Protein AF-A0A352W5D6-F1 (afdb_monomer_lite)

pLDDT: mean 84.97, std 11.1, range [50.12, 94.38]

Secondary structure (DSSP, 8-state):
-HHHHHHHHHTTTTSS-HHHHHHHHHHHHHHHHIIIIIHHHHHHHHHHHHHHHSS-S-SSSSS--

Sequence (65 aa):
AVVILGGTFATLIPSGVTLLIELAVTVIAGLLVVCFIMLPVFLPATIRLMSKLAKPRFKSDITTD

Structure (mmCIF, N/CA/C/O backbone):
data_AF-A0A352W5D6-F1
#
_entry.id   AF-A0A352W5D6-F1
#
loop_
_atom_site.group_PDB
_atom_site.id
_atom_site.type_symbol
_atom_site.label_atom_id
_atom_site.label_alt_id
_atom_site.label_comp_id
_atom_site.label_asym_id
_atom_site.label_entity_id
_atom_site.label_seq_id
_atom_site.pdbx_PDB_ins_code
_atom_site.Cartn_x
_atom_site.Cartn_y
_atom_site.Cartn_z
_atom_site.occupancy
_atom_site.B_iso_or_equiv
_atom_site.auth_seq_id
_atom_site.auth_comp_id
_atom_site.auth_asym_id
_atom_site.auth_atom_id
_atom_site.pdbx_PDB_model_num
ATOM 1 N N . ALA A 1 1 ? 1.752 6.461 1.986 1.00 76.12 1 ALA A N 1
ATOM 2 C CA . ALA A 1 1 ? 2.319 5.184 1.498 1.00 76.12 1 ALA A CA 1
ATOM 3 C C . ALA A 1 1 ? 2.105 4.994 -0.006 1.00 76.12 1 ALA A C 1
ATOM 5 O O . ALA A 1 1 ? 3.092 4.828 -0.707 1.00 76.12 1 ALA A O 1
ATOM 6 N N . VAL A 1 2 ? 0.864 5.098 -0.506 1.00 85.94 2 VAL A N 1
ATOM 7 C CA . VAL A 1 2 ? 0.522 4.937 -1.940 1.00 85.94 2 VAL A CA 1
ATOM 8 C C . VAL A 1 2 ? 1.360 5.788 -2.881 1.00 85.94 2 VAL A C 1
ATOM 10 O O . VAL A 1 2 ? 1.868 5.265 -3.858 1.00 85.94 2 VAL A O 1
ATOM 13 N N . VAL A 1 3 ? 1.549 7.070 -2.574 1.00 87.81 3 VAL A N 1
ATOM 14 C CA . VAL A 1 3 ? 2.264 7.986 -3.475 1.00 87.81 3 VAL A CA 1
ATOM 15 C C . VAL A 1 3 ? 3.742 7.604 -3.632 1.00 87.81 3 VAL A C 1
ATOM 17 O O . VAL A 1 3 ? 4.250 7.568 -4.745 1.00 87.81 3 VAL A O 1
ATOM 20 N N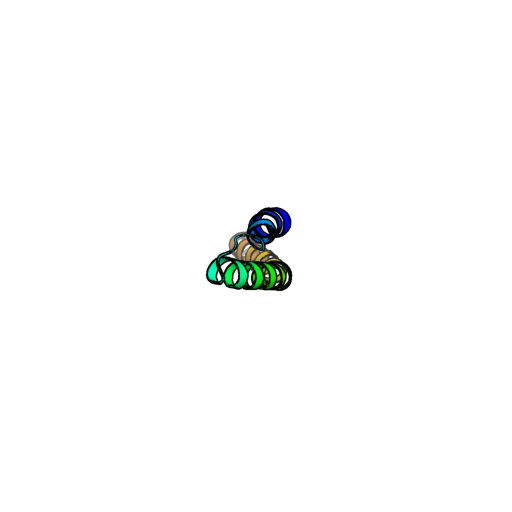 . ILE A 1 4 ? 4.420 7.264 -2.531 1.00 91.75 4 ILE A N 1
ATOM 21 C CA . ILE A 1 4 ? 5.853 6.927 -2.536 1.00 91.75 4 ILE A CA 1
ATOM 22 C C . ILE A 1 4 ? 6.083 5.557 -3.190 1.00 91.75 4 ILE A C 1
ATOM 24 O O . ILE A 1 4 ? 6.847 5.449 -4.140 1.00 91.75 4 ILE A O 1
ATOM 28 N N . LEU A 1 5 ? 5.397 4.509 -2.715 1.00 90.62 5 LEU A N 1
ATOM 29 C CA . LEU A 1 5 ? 5.547 3.157 -3.262 1.00 90.62 5 LEU A CA 1
ATOM 30 C C . LEU A 1 5 ? 5.022 3.084 -4.700 1.00 90.62 5 LEU A C 1
ATOM 32 O O . LEU A 1 5 ? 5.708 2.565 -5.568 1.00 90.62 5 LEU A O 1
ATOM 36 N N . GLY A 1 6 ? 3.856 3.665 -4.985 1.00 91.44 6 GLY A N 1
ATOM 37 C CA . GLY A 1 6 ? 3.294 3.700 -6.334 1.00 91.44 6 GLY A CA 1
ATOM 38 C C . GLY A 1 6 ? 4.206 4.401 -7.341 1.00 91.44 6 GLY A C 1
ATOM 39 O O . GLY A 1 6 ? 4.383 3.885 -8.436 1.00 91.44 6 GLY A O 1
ATOM 40 N N . GLY A 1 7 ? 4.847 5.515 -6.965 1.00 90.69 7 GLY A N 1
ATOM 41 C CA . GLY A 1 7 ? 5.813 6.212 -7.823 1.00 90.69 7 GLY A CA 1
ATOM 42 C C . GLY A 1 7 ? 7.065 5.381 -8.124 1.00 90.69 7 GLY A C 1
ATOM 43 O O . GLY A 1 7 ? 7.484 5.301 -9.276 1.00 90.69 7 GLY A O 1
ATOM 44 N N . THR A 1 8 ? 7.621 4.704 -7.115 1.00 91.69 8 THR A N 1
ATOM 45 C CA . THR A 1 8 ? 8.791 3.825 -7.287 1.00 91.69 8 THR A CA 1
ATOM 46 C C . THR A 1 8 ? 8.460 2.556 -8.075 1.00 91.69 8 THR A C 1
ATOM 48 O O . THR A 1 8 ? 9.290 2.078 -8.835 1.00 91.69 8 THR A O 1
ATOM 51 N N . PHE A 1 9 ? 7.252 2.004 -7.937 1.00 89.88 9 PHE A N 1
ATOM 52 C CA . PHE A 1 9 ? 6.815 0.860 -8.743 1.00 89.88 9 PHE A CA 1
ATOM 53 C C . PHE A 1 9 ? 6.411 1.272 -10.167 1.00 89.88 9 PHE A C 1
ATOM 55 O O . PHE A 1 9 ? 6.625 0.505 -11.102 1.00 89.88 9 PHE A O 1
ATOM 62 N N . ALA A 1 10 ? 5.908 2.492 -10.375 1.00 89.69 10 ALA A N 1
ATOM 63 C CA . ALA A 1 10 ? 5.581 3.006 -11.706 1.00 89.69 10 ALA A CA 1
ATOM 64 C C . ALA A 1 10 ? 6.823 3.149 -12.602 1.00 89.69 10 ALA A C 1
ATOM 66 O O . ALA A 1 10 ? 6.733 2.961 -13.814 1.00 89.69 10 ALA A O 1
ATOM 67 N N . THR A 1 11 ? 7.999 3.413 -12.024 1.00 90.62 11 THR A N 1
ATOM 68 C CA . THR A 1 11 ? 9.261 3.467 -12.782 1.00 90.62 11 THR A CA 1
ATOM 69 C C . THR A 1 11 ? 9.785 2.083 -13.177 1.00 90.62 11 THR A C 1
ATOM 71 O O . THR A 1 11 ? 10.654 1.998 -14.041 1.00 90.62 11 THR A O 1
ATOM 74 N N . LEU A 1 12 ? 9.244 0.996 -12.608 1.00 89.44 12 LEU A N 1
ATOM 75 C CA . LEU A 1 12 ? 9.553 -0.380 -13.016 1.00 89.44 12 LEU A CA 1
ATOM 76 C C . LEU A 1 12 ? 8.763 -0.814 -14.255 1.00 89.44 12 LEU A C 1
ATOM 78 O O . LEU A 1 12 ? 9.100 -1.821 -14.871 1.00 89.44 12 LEU A O 1
ATOM 82 N N . ILE A 1 13 ? 7.744 -0.053 -14.662 1.00 87.56 13 ILE A N 1
ATOM 83 C CA . ILE A 1 13 ? 6.984 -0.338 -15.881 1.00 87.56 13 ILE A CA 1
ATOM 84 C C . ILE A 1 13 ? 7.898 -0.389 -17.127 1.00 87.56 13 ILE A C 1
ATOM 86 O O . ILE A 1 13 ? 7.796 -1.329 -17.905 1.00 87.56 13 ILE A O 1
ATOM 90 N N . PRO A 1 14 ? 8.870 0.515 -17.323 1.00 85.69 14 PRO A N 1
ATOM 91 C CA . PRO A 1 14 ? 9.836 0.404 -18.421 1.00 85.69 14 PRO A CA 1
ATOM 92 C C . PRO A 1 14 ? 11.000 -0.592 -18.200 1.00 85.69 14 PRO A C 1
ATOM 94 O O . PRO A 1 14 ? 11.966 -0.538 -18.957 1.00 85.69 14 PRO A O 1
ATOM 97 N N . SER A 1 15 ? 10.983 -1.496 -17.206 1.00 83.56 15 SER A N 1
ATOM 98 C CA . SER A 1 15 ? 12.197 -2.253 -16.823 1.00 83.56 15 SER A CA 1
ATOM 99 C C . SER A 1 15 ? 12.654 -3.347 -17.803 1.00 83.56 15 SER A C 1
ATOM 101 O O . SER A 1 15 ? 13.677 -3.982 -17.553 1.00 83.56 15 SER A O 1
ATOM 103 N N . GLY A 1 16 ? 11.892 -3.643 -18.86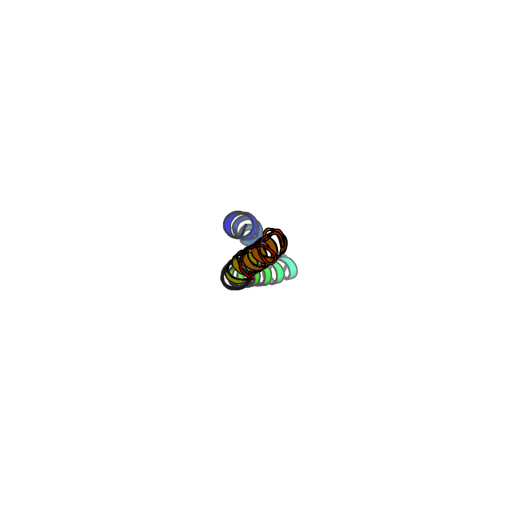1 1.00 83.69 16 GLY A N 1
ATOM 104 C CA . GLY A 1 16 ? 12.219 -4.698 -19.832 1.00 83.69 16 GLY A CA 1
ATOM 105 C C . GLY A 1 16 ? 12.092 -6.137 -19.306 1.00 83.69 16 GLY A C 1
ATOM 106 O O . GLY A 1 16 ? 12.403 -7.076 -20.033 1.00 83.69 16 GLY A O 1
ATOM 107 N N . VAL A 1 17 ? 11.611 -6.327 -18.070 1.00 91.44 17 VAL A N 1
ATOM 108 C CA . VAL A 1 17 ? 11.395 -7.643 -17.450 1.00 91.44 17 VAL A CA 1
ATOM 109 C C . VAL A 1 17 ? 9.901 -7.820 -17.187 1.00 91.44 17 VAL A C 1
ATOM 111 O O . VAL A 1 17 ? 9.308 -7.069 -16.415 1.00 91.44 17 VAL A O 1
ATOM 114 N N . THR A 1 18 ? 9.285 -8.829 -17.803 1.00 91.44 18 THR A N 1
ATOM 115 C CA . THR A 1 18 ? 7.837 -9.100 -17.712 1.00 91.44 18 THR A CA 1
ATOM 116 C C . THR A 1 18 ? 7.358 -9.295 -16.279 1.00 91.44 18 THR A C 1
ATOM 118 O O . THR A 1 18 ? 6.312 -8.780 -15.904 1.00 91.44 18 THR A O 1
ATOM 121 N N . LEU A 1 19 ? 8.149 -9.955 -15.434 1.00 93.69 19 LEU A N 1
ATOM 122 C CA . LEU A 1 19 ? 7.771 -10.154 -14.036 1.00 93.69 19 LEU A CA 1
ATOM 123 C C . LEU A 1 19 ? 7.681 -8.828 -13.260 1.00 93.69 19 LEU A C 1
ATOM 125 O O . LEU A 1 19 ? 6.779 -8.651 -12.448 1.00 93.69 19 LEU A O 1
ATOM 129 N N . LEU A 1 20 ? 8.587 -7.877 -13.522 1.00 92.94 20 LEU A N 1
ATOM 130 C CA . LEU A 1 20 ? 8.584 -6.573 -12.849 1.00 92.94 20 LEU A CA 1
ATOM 131 C C . LEU A 1 20 ? 7.356 -5.749 -13.228 1.00 92.94 20 LEU A C 1
ATOM 133 O O . LEU A 1 20 ? 6.796 -5.082 -12.360 1.00 92.94 20 LEU A O 1
ATOM 137 N N . ILE A 1 21 ? 6.913 -5.820 -14.486 1.00 92.06 21 ILE A N 1
ATOM 138 C CA . ILE A 1 21 ? 5.727 -5.087 -14.940 1.00 92.06 21 ILE A CA 1
ATOM 139 C C . ILE A 1 21 ? 4.455 -5.634 -14.299 1.00 92.06 21 ILE A C 1
ATOM 141 O O . ILE A 1 21 ? 3.617 -4.870 -13.821 1.00 92.06 21 ILE A O 1
ATOM 145 N N . GLU A 1 22 ? 4.340 -6.958 -14.237 1.00 93.50 22 GLU A N 1
ATOM 146 C CA . GLU A 1 22 ? 3.176 -7.641 -13.686 1.00 93.50 22 GLU A CA 1
ATOM 147 C C . GLU A 1 22 ? 3.068 -7.395 -12.182 1.00 93.50 22 GLU A C 1
ATOM 149 O O . GLU A 1 22 ? 2.000 -7.045 -11.669 1.00 93.50 22 GLU A O 1
ATOM 154 N N . LEU A 1 23 ? 4.204 -7.462 -11.485 1.00 93.31 23 LEU A N 1
ATOM 155 C CA . LEU A 1 23 ? 4.272 -7.131 -10.070 1.00 93.31 23 LEU A CA 1
ATOM 156 C C . LEU A 1 23 ? 3.972 -5.640 -9.835 1.00 93.31 23 LEU A C 1
ATOM 158 O O . LEU A 1 23 ? 3.187 -5.320 -8.945 1.00 93.31 23 LEU A O 1
ATOM 162 N N . ALA A 1 24 ? 4.537 -4.727 -10.635 1.00 93.12 24 ALA A N 1
ATOM 163 C CA . ALA A 1 24 ? 4.311 -3.287 -10.498 1.00 93.12 24 ALA A CA 1
ATOM 164 C C . ALA A 1 24 ? 2.829 -2.922 -10.630 1.00 93.12 24 ALA A C 1
ATOM 166 O O . ALA A 1 24 ? 2.292 -2.217 -9.775 1.00 93.12 24 ALA A O 1
ATOM 167 N N . VAL A 1 25 ? 2.144 -3.445 -11.649 1.00 92.44 25 VAL A N 1
ATOM 168 C CA . VAL A 1 25 ? 0.708 -3.205 -11.854 1.00 92.44 25 VAL A CA 1
ATOM 169 C C . VAL A 1 25 ? -0.118 -3.816 -10.720 1.00 92.44 25 VAL A C 1
ATOM 171 O O . VAL A 1 25 ? -1.001 -3.148 -10.178 1.00 92.44 25 VAL A O 1
ATOM 174 N N . THR A 1 26 ? 0.202 -5.043 -10.303 1.00 94.38 26 THR A N 1
ATOM 175 C CA . THR A 1 26 ? -0.490 -5.724 -9.197 1.00 94.38 26 THR A CA 1
ATOM 176 C C . THR A 1 26 ? -0.337 -4.961 -7.881 1.00 94.38 26 THR A C 1
ATOM 178 O O . THR A 1 26 ? -1.309 -4.776 -7.149 1.00 94.38 26 THR A O 1
ATOM 181 N N . VAL A 1 27 ? 0.864 -4.462 -7.586 1.00 92.94 27 VAL A N 1
ATOM 182 C CA . VAL A 1 27 ? 1.158 -3.668 -6.387 1.00 92.94 27 VAL A CA 1
ATOM 183 C C . VAL A 1 27 ? 0.468 -2.313 -6.447 1.00 92.94 27 VAL A C 1
ATOM 185 O O . VAL A 1 27 ? -0.164 -1.934 -5.468 1.00 92.94 27 VAL A O 1
ATOM 188 N N . ILE A 1 28 ? 0.510 -1.595 -7.573 1.00 92.88 28 ILE A N 1
ATOM 189 C CA . ILE A 1 28 ? -0.187 -0.306 -7.716 1.00 92.88 28 ILE A CA 1
ATOM 190 C C . ILE A 1 28 ? -1.698 -0.486 -7.502 1.00 92.88 28 ILE A C 1
ATOM 192 O O . ILE A 1 28 ? -2.291 0.240 -6.700 1.00 92.88 28 ILE A O 1
ATOM 196 N N . ALA A 1 29 ? -2.313 -1.486 -8.142 1.00 93.75 29 ALA A N 1
ATOM 197 C CA . ALA A 1 29 ? -3.728 -1.803 -7.953 1.00 93.75 29 ALA A CA 1
ATOM 198 C C . ALA A 1 29 ? -4.035 -2.214 -6.501 1.00 93.75 29 ALA A C 1
ATOM 200 O O . ALA A 1 29 ? -4.975 -1.702 -5.887 1.00 93.75 29 ALA A O 1
ATOM 201 N N . GLY A 1 30 ? -3.202 -3.077 -5.916 1.00 93.50 30 GLY A N 1
ATOM 202 C CA . GLY A 1 30 ? -3.315 -3.507 -4.525 1.00 93.50 30 GLY A CA 1
ATOM 203 C C . GLY A 1 30 ? -3.190 -2.348 -3.536 1.00 93.50 30 GLY A C 1
ATOM 204 O O . GLY A 1 30 ? -3.961 -2.279 -2.585 1.00 93.50 30 GLY A O 1
ATOM 205 N N . LEU A 1 31 ? -2.289 -1.391 -3.767 1.00 92.88 31 LEU A N 1
ATOM 206 C CA . LEU A 1 31 ? -2.126 -0.218 -2.908 1.00 92.88 31 LEU A CA 1
ATOM 207 C C . LEU A 1 31 ? -3.324 0.727 -2.966 1.00 92.88 31 LEU A C 1
ATOM 209 O O . LEU A 1 31 ? -3.684 1.283 -1.926 1.00 92.88 31 LEU A O 1
ATOM 213 N N . LEU A 1 32 ? -3.951 0.902 -4.133 1.00 91.44 32 LEU A N 1
ATOM 214 C CA . LEU A 1 32 ? -5.197 1.663 -4.232 1.00 91.44 32 LEU A CA 1
ATOM 215 C C . LEU A 1 32 ? -6.289 1.009 -3.382 1.00 91.44 32 LEU A C 1
ATOM 217 O O . LEU A 1 32 ? -6.892 1.680 -2.547 1.00 91.44 32 LEU A O 1
ATOM 221 N N . VAL A 1 33 ? -6.470 -0.307 -3.508 1.00 92.88 33 VAL A N 1
ATOM 222 C CA . VAL A 1 33 ? -7.445 -1.064 -2.708 1.00 92.88 33 VAL A CA 1
ATOM 223 C C . VAL A 1 33 ? -7.111 -0.998 -1.215 1.00 92.88 33 VAL A C 1
ATOM 225 O O . VAL A 1 33 ? -7.967 -0.647 -0.409 1.00 92.88 33 VAL A O 1
ATOM 228 N N . VAL A 1 34 ? -5.864 -1.255 -0.818 1.00 92.19 34 VAL A N 1
ATOM 229 C CA . VAL A 1 34 ? -5.429 -1.221 0.588 1.00 92.19 34 VAL A CA 1
ATOM 230 C C . VAL A 1 34 ? -5.623 0.168 1.191 1.00 92.19 34 VAL A C 1
ATOM 232 O O . VAL A 1 34 ? -6.135 0.300 2.301 1.00 92.19 34 VAL A O 1
ATOM 235 N N . CYS A 1 35 ? -5.259 1.231 0.479 1.00 90.62 35 CYS A N 1
ATOM 236 C CA . CYS A 1 35 ? -5.385 2.577 1.023 1.00 90.62 35 CYS A CA 1
ATOM 237 C C . CYS A 1 35 ? -6.841 3.042 1.104 1.00 90.62 35 CYS A C 1
ATOM 239 O O . CYS A 1 35 ? -7.173 3.814 2.000 1.00 90.62 35 CYS A O 1
ATOM 241 N N . PHE A 1 36 ? -7.705 2.572 0.202 1.00 89.31 36 PHE A N 1
ATOM 242 C CA . PHE A 1 36 ? -9.107 2.981 0.170 1.00 89.31 36 PHE A CA 1
ATOM 243 C C . PHE A 1 36 ? -10.025 2.108 1.032 1.00 89.31 36 PHE A C 1
ATOM 245 O O . PHE A 1 36 ? -11.059 2.587 1.476 1.00 89.31 36 PHE A O 1
ATOM 252 N N . ILE A 1 37 ? -9.670 0.849 1.295 1.00 92.12 37 ILE A N 1
ATOM 253 C CA . ILE A 1 37 ? -10.484 -0.087 2.092 1.00 92.12 37 ILE A CA 1
ATOM 254 C C . ILE A 1 37 ? -9.844 -0.386 3.440 1.00 92.12 37 ILE A C 1
ATOM 256 O O . ILE A 1 37 ? -10.505 -0.307 4.472 1.00 92.12 37 ILE A O 1
ATOM 260 N N . MET A 1 38 ? -8.552 -0.702 3.461 1.00 89.19 38 MET A N 1
ATOM 261 C CA . MET A 1 38 ? -7.897 -1.129 4.693 1.00 89.19 38 MET A CA 1
ATOM 262 C C . MET A 1 38 ? -7.659 0.054 5.628 1.00 89.19 38 MET A C 1
ATOM 264 O O . MET A 1 38 ? -7.971 -0.052 6.806 1.00 89.19 38 MET A O 1
ATOM 268 N N . LEU A 1 39 ? -7.195 1.206 5.128 1.00 90.75 39 LEU A N 1
ATOM 269 C CA . LEU A 1 39 ? -6.968 2.402 5.953 1.00 90.75 39 LEU A CA 1
ATOM 270 C C . LEU A 1 39 ? -8.232 2.892 6.698 1.00 90.75 39 LEU A C 1
ATOM 272 O O . LEU A 1 39 ? -8.155 3.044 7.922 1.00 90.75 39 LEU A O 1
ATOM 276 N N . PRO A 1 40 ? -9.396 3.108 6.044 1.00 86.94 40 PRO A N 1
ATOM 277 C CA . PRO A 1 40 ? -10.593 3.564 6.746 1.00 86.94 40 PRO A CA 1
ATOM 278 C C . PRO A 1 40 ? -11.212 2.502 7.649 1.00 86.94 40 PRO A C 1
ATOM 280 O O . PRO A 1 40 ? -12.067 2.856 8.445 1.00 86.94 40 PRO A O 1
ATOM 283 N N . VAL A 1 41 ? -10.810 1.232 7.561 1.00 92.19 41 VAL A N 1
ATOM 284 C CA . VAL A 1 41 ? -11.235 0.173 8.493 1.00 92.19 41 VAL A CA 1
ATOM 285 C C . VAL A 1 41 ? -10.254 0.036 9.659 1.00 92.19 41 VAL A C 1
ATOM 287 O O . VAL A 1 41 ? -10.660 -0.113 10.811 1.00 92.19 41 VAL A O 1
ATOM 290 N N . PHE A 1 42 ? -8.957 0.151 9.392 1.00 89.62 42 PHE A N 1
ATOM 291 C CA . PHE A 1 42 ? -7.899 -0.007 10.385 1.00 89.62 42 PHE A CA 1
ATOM 292 C C . PHE A 1 42 ? -7.871 1.155 11.383 1.00 89.62 42 PHE A C 1
ATOM 294 O O . PHE A 1 42 ? -7.684 0.948 12.586 1.00 89.62 42 PHE A O 1
ATOM 301 N N . LEU A 1 43 ? -8.124 2.377 10.904 1.00 92.50 43 LEU A N 1
ATOM 302 C CA . LEU A 1 43 ? -8.191 3.571 11.742 1.00 92.50 43 LEU A CA 1
ATOM 303 C C . LEU A 1 43 ? -9.329 3.501 12.790 1.00 92.50 43 LEU A C 1
ATOM 305 O O . LEU A 1 43 ? -9.031 3.612 13.982 1.00 92.50 43 LEU A O 1
ATOM 309 N N . PRO A 1 44 ? -10.606 3.231 12.440 1.00 88.56 44 PRO A N 1
ATOM 310 C CA . PRO A 1 44 ? -11.669 3.088 13.432 1.00 88.56 44 PRO A CA 1
ATOM 311 C C . PRO A 1 44 ? -11.530 1.821 14.275 1.00 88.56 44 PRO A C 1
ATOM 313 O O . PRO A 1 44 ? -11.889 1.864 15.451 1.00 88.56 44 PRO A O 1
ATOM 316 N N . ALA A 1 45 ? -11.003 0.715 13.738 1.00 91.69 45 ALA A N 1
ATOM 317 C CA . ALA A 1 45 ? -10.751 -0.492 14.526 1.00 91.69 45 ALA A CA 1
ATOM 318 C C . ALA A 1 45 ? -9.770 -0.214 15.676 1.00 91.69 45 ALA A C 1
ATOM 320 O O . ALA A 1 45 ? -10.037 -0.577 16.825 1.00 91.69 45 ALA A O 1
ATOM 321 N N . THR A 1 46 ? -8.690 0.518 15.388 1.00 93.19 46 THR A N 1
ATOM 322 C CA . THR A 1 46 ? -7.696 0.918 16.394 1.00 93.19 46 THR A CA 1
ATOM 323 C C . THR A 1 46 ? -8.301 1.870 17.430 1.00 93.19 46 THR A C 1
ATOM 325 O O . THR A 1 46 ? -8.115 1.672 18.631 1.00 93.19 46 THR A O 1
ATOM 328 N N . ILE A 1 47 ? -9.096 2.857 17.000 1.00 93.06 47 ILE A N 1
ATOM 329 C CA . ILE A 1 47 ? -9.767 3.807 17.908 1.00 93.06 47 ILE A CA 1
ATOM 330 C C . ILE A 1 47 ? -10.778 3.091 18.819 1.00 93.06 47 ILE A C 1
ATOM 332 O O . ILE A 1 47 ? -10.836 3.365 20.018 1.00 93.06 47 ILE A O 1
ATOM 336 N N . ARG A 1 48 ? -11.560 2.145 18.286 1.00 89.00 48 ARG A N 1
ATOM 337 C CA . ARG A 1 48 ? -12.533 1.347 19.057 1.00 89.00 48 ARG A CA 1
ATOM 338 C C . ARG A 1 48 ? -11.843 0.501 20.122 1.00 89.00 48 ARG A C 1
ATOM 340 O O . ARG A 1 48 ? -12.327 0.435 21.252 1.00 89.00 48 ARG A O 1
ATOM 347 N N . LEU A 1 49 ? -10.728 -0.131 19.762 1.00 88.62 49 LEU A N 1
ATOM 348 C CA . LEU A 1 49 ? -9.946 -0.950 20.679 1.00 88.62 49 LEU A CA 1
ATOM 349 C C . LEU A 1 49 ? -9.340 -0.089 21.795 1.00 88.62 49 LEU A C 1
ATOM 351 O O . LEU A 1 49 ? -9.568 -0.372 22.971 1.00 88.62 49 LEU A O 1
ATOM 355 N N . MET A 1 50 ? -8.677 1.014 21.437 1.00 87.25 50 MET A N 1
ATOM 356 C CA . MET A 1 50 ? -8.129 1.972 22.403 1.00 87.25 50 MET A CA 1
ATOM 357 C C . MET A 1 50 ? -9.210 2.550 23.317 1.00 87.25 50 MET A C 1
ATOM 359 O O . MET A 1 50 ? -8.995 2.628 24.516 1.00 87.25 50 MET A O 1
ATOM 363 N N . SER A 1 51 ? -10.395 2.890 22.808 1.00 81.69 51 SER A N 1
ATOM 364 C CA . SER A 1 51 ? -11.488 3.432 23.629 1.00 81.69 51 SER A CA 1
ATOM 365 C C . SER A 1 51 ? -12.041 2.420 24.644 1.00 81.69 51 SER A C 1
ATOM 367 O O . SER A 1 51 ? -12.395 2.799 25.761 1.00 81.69 51 SER A O 1
ATOM 369 N N . LYS A 1 52 ? -12.078 1.123 24.303 1.00 77.31 52 LYS A N 1
ATOM 370 C CA . LYS A 1 52 ? -12.462 0.071 25.259 1.00 77.31 52 LYS A CA 1
ATOM 371 C C . LYS A 1 52 ? -11.405 -0.165 26.332 1.00 77.31 52 LYS A C 1
ATOM 373 O O . LYS A 1 52 ? -11.776 -0.386 27.481 1.00 77.31 52 LYS A O 1
ATOM 378 N N . LEU A 1 53 ? -10.125 -0.115 25.967 1.00 79.19 53 LEU A N 1
ATOM 379 C CA . LEU A 1 53 ? -9.022 -0.281 26.916 1.00 79.19 53 LEU A CA 1
ATOM 380 C C . LEU A 1 53 ? -8.821 0.967 27.791 1.00 79.19 53 LEU A C 1
ATOM 382 O O . LEU A 1 53 ? -8.549 0.844 28.980 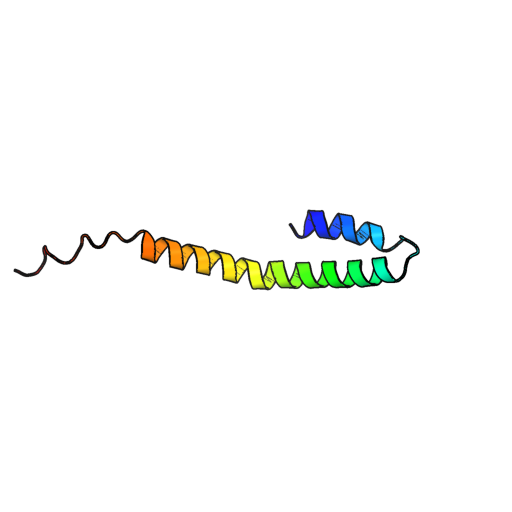1.00 79.19 53 LEU A O 1
ATOM 386 N N . ALA A 1 54 ? -9.007 2.162 27.231 1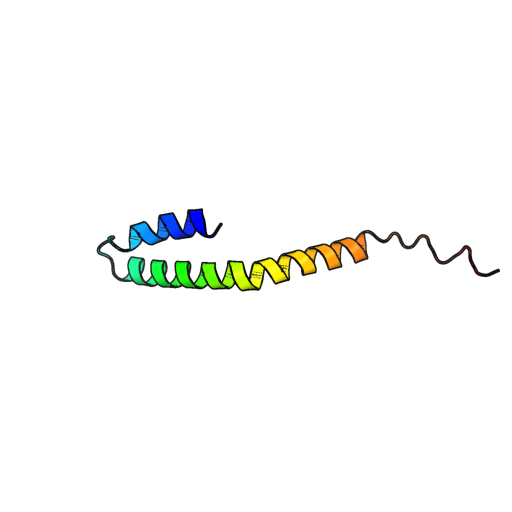.00 76.00 54 ALA A N 1
ATOM 387 C CA . ALA A 1 54 ? -8.836 3.444 27.910 1.00 76.00 54 ALA A CA 1
ATOM 388 C C . ALA A 1 54 ? -10.034 3.853 28.778 1.00 76.00 54 ALA A C 1
ATOM 390 O O . ALA A 1 54 ? -10.010 4.939 29.350 1.00 76.00 54 ALA A O 1
ATOM 391 N N . LYS A 1 55 ? -11.085 3.027 28.889 1.00 66.81 55 LYS A N 1
ATOM 392 C CA . LYS A 1 55 ? -12.143 3.226 29.884 1.00 66.81 55 LYS A CA 1
ATOM 393 C C . LYS A 1 55 ? -11.703 2.545 31.186 1.00 66.81 55 LYS A C 1
ATOM 395 O O . LYS A 1 55 ? -11.981 1.353 31.343 1.00 66.81 55 LYS A O 1
ATOM 400 N N . PRO A 1 56 ? -11.040 3.244 32.134 1.00 61.62 56 PRO A N 1
ATOM 401 C CA . PRO A 1 56 ? -10.851 2.686 33.461 1.00 61.62 56 PRO A CA 1
ATOM 402 C C . PRO A 1 56 ? -12.235 2.328 34.002 1.00 61.62 56 PRO A C 1
ATOM 404 O O . PRO A 1 56 ? -13.175 3.128 33.956 1.00 61.62 56 PRO A O 1
ATOM 407 N N . ARG A 1 57 ? -12.377 1.088 34.467 1.00 64.94 57 ARG A N 1
ATOM 408 C CA . ARG A 1 57 ? -13.574 0.534 35.113 1.00 64.94 57 ARG A CA 1
ATOM 409 C C . ARG A 1 57 ? -13.801 1.178 36.493 1.00 64.94 57 ARG A C 1
ATOM 411 O O . ARG A 1 57 ? -14.052 0.473 37.452 1.00 64.94 57 ARG A O 1
ATOM 418 N N . PHE A 1 58 ? -13.698 2.504 36.604 1.00 61.00 58 PHE A N 1
ATOM 419 C CA . PHE A 1 58 ? -13.810 3.253 37.862 1.00 61.00 58 PHE A CA 1
ATOM 420 C C . PHE A 1 58 ? -15.146 4.009 37.984 1.00 61.00 58 PHE A C 1
ATOM 422 O O . PHE A 1 58 ? -15.258 5.023 38.662 1.00 61.00 58 PHE A O 1
ATOM 429 N N . LYS A 1 59 ? -16.190 3.563 37.278 1.00 62.19 59 LYS A N 1
ATOM 430 C CA . LYS A 1 59 ? -17.514 4.192 37.359 1.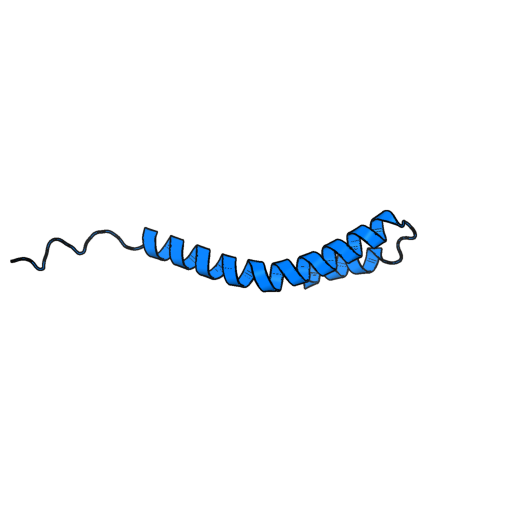00 62.19 59 LYS A CA 1
ATOM 431 C C . LYS A 1 59 ? -18.622 3.147 37.361 1.00 62.19 59 LYS A C 1
ATOM 433 O O . LYS A 1 59 ? -19.375 3.039 36.397 1.00 62.19 59 LYS A O 1
ATOM 438 N N . SER A 1 60 ? -18.665 2.357 38.430 1.00 59.59 60 SER A N 1
ATOM 439 C CA . SER A 1 60 ? -19.798 1.477 38.743 1.00 59.59 60 SER A CA 1
ATOM 440 C C . SER A 1 60 ? -20.134 1.345 40.234 1.00 59.59 60 SER A C 1
ATOM 442 O O . SER A 1 60 ? -21.135 0.709 40.518 1.00 59.59 60 SER A O 1
ATOM 444 N N . ASP A 1 61 ? -19.409 1.986 41.162 1.00 62.03 61 ASP A N 1
ATOM 445 C CA . ASP A 1 61 ? -19.629 1.754 42.607 1.00 62.03 61 ASP A CA 1
ATOM 446 C C . ASP A 1 61 ? -20.133 2.984 43.399 1.00 62.03 61 ASP A C 1
ATOM 448 O O . ASP A 1 61 ? -20.111 2.965 44.620 1.00 62.03 61 ASP A O 1
ATOM 452 N N . ILE A 1 62 ? -20.552 4.085 42.746 1.00 66.25 62 ILE A N 1
ATOM 453 C CA . ILE A 1 62 ? -20.931 5.350 43.440 1.00 66.25 62 ILE A CA 1
ATOM 454 C C . ILE A 1 62 ? -22.299 5.908 42.962 1.00 66.25 62 ILE A C 1
ATOM 456 O O . ILE A 1 62 ? -22.545 7.110 42.983 1.00 66.25 62 ILE A O 1
ATOM 460 N N . THR A 1 63 ? -23.217 5.074 42.454 1.00 68.38 63 THR A N 1
ATOM 461 C CA . THR A 1 63 ? -24.618 5.494 42.140 1.00 68.38 63 THR A CA 1
ATOM 462 C C . THR A 1 63 ? -25.630 4.353 42.353 1.00 68.38 63 THR A C 1
ATOM 464 O O . THR A 1 63 ? -26.557 4.145 41.581 1.00 68.38 63 THR A O 1
ATOM 467 N N . THR A 1 64 ? -25.405 3.609 43.426 1.00 64.50 64 THR A N 1
ATOM 468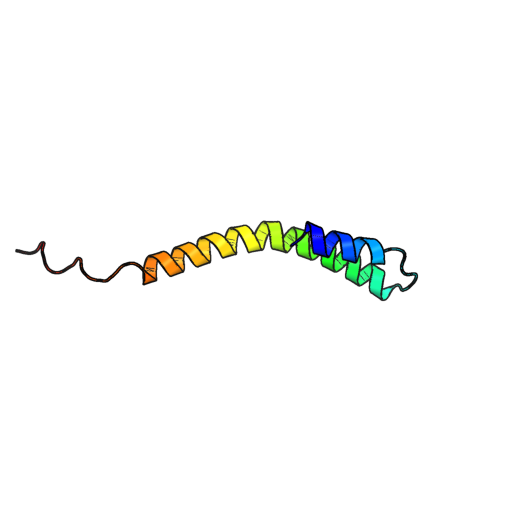 C CA . THR A 1 64 ? -26.352 2.766 44.177 1.00 64.50 64 THR A CA 1
ATOM 469 C C . THR A 1 64 ? -25.639 2.734 45.530 1.00 64.50 64 THR A C 1
ATOM 471 O O . THR A 1 64 ? -24.528 2.220 45.576 1.00 64.50 64 THR A O 1
ATOM 474 N N . ASP A 1 65 ? -25.979 3.517 46.548 1.00 50.12 65 ASP A N 1
ATOM 475 C CA . ASP A 1 65 ? -27.265 3.915 47.120 1.00 50.12 65 ASP A CA 1
ATOM 476 C C . ASP A 1 65 ? -27.171 5.320 47.755 1.00 50.12 65 ASP A C 1
ATOM 478 O O . ASP A 1 65 ? -26.041 5.736 48.111 1.00 50.12 65 ASP A O 1
#

Foldseek 3Di:
DLVVLLVVLVVQCPVPDPVSNVVSVVVNVVVVCCVVPVVVVVVVVVVVVCVVVVPPPPPDPPPDD

Radius of gyration: 22.11 Å; chains: 1; bounding box: 40×18×67 Å